Protein AF-A0A9P7RTA2-F1 (afdb_monomer)

pLDDT: mean 73.32, std 10.68, range [45.31, 89.19]

Structure (mmCIF, N/CA/C/O backbone):
data_AF-A0A9P7RTA2-F1
#
_entry.id   AF-A0A9P7RTA2-F1
#
loop_
_atom_site.group_PDB
_atom_site.id
_atom_site.type_symbol
_atom_site.label_atom_id
_atom_site.label_alt_id
_atom_site.label_comp_id
_atom_site.label_asym_id
_atom_site.label_entity_id
_atom_site.label_seq_id
_atom_site.pdbx_PDB_ins_code
_atom_site.Cartn_x
_atom_site.Cartn_y
_atom_site.Cartn_z
_atom_site.occupancy
_atom_site.B_iso_or_equiv
_atom_site.auth_seq_id
_atom_site.auth_comp_id
_atom_site.auth_asym_id
_atom_site.auth_atom_id
_atom_site.pdbx_PDB_model_num
ATOM 1 N N . MET A 1 1 ? 26.914 -45.063 5.274 1.00 45.31 1 MET A N 1
ATOM 2 C CA . MET A 1 1 ? 27.212 -43.638 5.012 1.00 45.31 1 MET A CA 1
ATOM 3 C C . MET A 1 1 ? 26.101 -43.089 4.123 1.00 45.31 1 MET A C 1
ATOM 5 O O . MET A 1 1 ? 26.252 -43.059 2.912 1.00 45.31 1 MET A O 1
ATOM 9 N N . LEU A 1 2 ? 24.942 -42.769 4.710 1.00 50.19 2 LEU A N 1
ATOM 10 C CA . LEU A 1 2 ? 23.859 -42.078 4.002 1.00 50.19 2 LEU A CA 1
ATOM 11 C C . LEU A 1 2 ? 24.144 -40.579 4.122 1.00 50.19 2 LEU A C 1
ATOM 13 O O . LEU A 1 2 ? 24.037 -40.019 5.211 1.00 50.19 2 LEU A O 1
ATOM 17 N N . LEU A 1 3 ? 24.589 -39.958 3.034 1.00 55.69 3 LEU A N 1
ATOM 18 C CA . LEU A 1 3 ? 24.769 -38.511 2.965 1.00 55.69 3 LEU A CA 1
ATOM 19 C C . LEU A 1 3 ? 23.388 -37.847 3.069 1.00 55.69 3 LEU A C 1
ATOM 21 O O . LEU A 1 3 ? 22.473 -38.167 2.314 1.00 55.69 3 LEU A O 1
ATOM 25 N N . SER A 1 4 ? 23.245 -36.980 4.070 1.00 57.03 4 SER A N 1
ATOM 26 C CA . SER A 1 4 ? 22.007 -36.294 4.440 1.00 57.03 4 SER A CA 1
ATOM 27 C C . SER A 1 4 ? 21.444 -35.458 3.277 1.00 57.03 4 SER A C 1
ATOM 29 O O . SER A 1 4 ? 22.183 -34.648 2.712 1.00 57.03 4 SER A O 1
ATOM 31 N N . PRO A 1 5 ? 20.142 -35.575 2.944 1.00 56.44 5 PRO A N 1
ATOM 32 C CA . PRO A 1 5 ? 19.514 -34.818 1.855 1.00 56.44 5 PRO A CA 1
ATOM 33 C C . PRO A 1 5 ? 19.398 -33.310 2.141 1.00 56.44 5 PRO A C 1
ATOM 35 O O . PRO A 1 5 ? 19.062 -32.541 1.247 1.00 56.44 5 PRO A O 1
ATOM 38 N N . ILE A 1 6 ? 19.716 -32.871 3.364 1.00 58.53 6 ILE A N 1
ATOM 39 C CA . ILE A 1 6 ? 19.610 -31.472 3.810 1.00 58.53 6 ILE A CA 1
ATOM 40 C C . ILE A 1 6 ? 20.607 -30.557 3.070 1.00 58.53 6 ILE A C 1
ATOM 42 O O . ILE A 1 6 ? 20.360 -29.362 2.921 1.00 58.53 6 ILE A O 1
ATOM 46 N N . TYR A 1 7 ? 21.710 -31.104 2.548 1.00 55.56 7 TYR A N 1
ATOM 47 C CA . TYR A 1 7 ? 22.728 -30.308 1.852 1.00 55.56 7 TYR A CA 1
ATOM 48 C C . TYR A 1 7 ? 22.372 -29.939 0.403 1.00 55.56 7 TYR A C 1
ATOM 50 O O . TYR A 1 7 ? 22.961 -29.001 -0.130 1.00 55.56 7 TYR A O 1
ATOM 58 N N . LEU A 1 8 ? 21.417 -30.621 -0.244 1.00 55.97 8 LEU A N 1
ATOM 59 C CA . LEU A 1 8 ? 21.119 -30.376 -1.664 1.00 55.97 8 LEU A CA 1
ATOM 60 C C . LEU A 1 8 ? 20.141 -29.213 -1.906 1.00 55.97 8 LEU A C 1
ATOM 62 O O . LEU A 1 8 ? 20.015 -28.741 -3.031 1.00 55.97 8 LEU A O 1
ATOM 66 N N . SER A 1 9 ? 19.466 -28.725 -0.865 1.00 57.12 9 SER A N 1
ATOM 67 C CA . SER A 1 9 ? 18.426 -27.690 -0.963 1.00 57.12 9 SER A CA 1
ATOM 68 C C . SER A 1 9 ? 18.933 -26.240 -0.899 1.00 57.12 9 SER A C 1
ATOM 70 O O . SER A 1 9 ? 18.133 -25.321 -1.043 1.00 57.12 9 SER A O 1
ATOM 72 N N . LEU A 1 10 ? 20.239 -25.999 -0.715 1.00 57.97 10 LEU A N 1
ATOM 73 C CA . LEU A 1 10 ? 20.799 -24.636 -0.662 1.00 57.97 10 LEU A CA 1
ATOM 74 C C . LEU A 1 10 ? 21.165 -24.035 -2.038 1.00 57.97 10 LEU A C 1
ATOM 76 O O . LEU A 1 10 ? 21.581 -22.881 -2.093 1.00 57.97 10 LEU A O 1
ATOM 80 N N . LEU A 1 11 ? 21.011 -24.767 -3.149 1.00 58.19 11 LEU A N 1
ATOM 81 C CA . LEU A 1 11 ? 21.522 -24.349 -4.469 1.00 58.19 11 LEU A CA 1
ATOM 82 C C . LEU A 1 11 ? 20.463 -23.784 -5.433 1.00 58.19 11 LEU A C 1
ATOM 84 O O . LEU A 1 11 ? 20.636 -23.822 -6.648 1.00 58.19 11 LEU A O 1
ATOM 88 N N . SER A 1 12 ? 19.355 -23.254 -4.925 1.00 60.66 12 SER A N 1
ATOM 89 C CA . SER A 1 12 ? 18.299 -22.695 -5.781 1.00 60.66 12 SER A CA 1
ATOM 90 C C . SER A 1 12 ? 17.714 -21.412 -5.204 1.00 60.66 12 SER A C 1
ATOM 92 O O . SER A 1 12 ? 16.511 -21.306 -4.987 1.00 60.66 12 SER A O 1
ATOM 94 N N . ILE A 1 13 ? 18.578 -20.423 -4.964 1.00 68.50 13 ILE A N 1
ATOM 95 C CA . ILE A 1 13 ? 18.144 -19.028 -4.847 1.00 68.50 13 ILE A CA 1
ATOM 96 C C . ILE A 1 13 ? 18.115 -18.461 -6.275 1.00 68.50 13 ILE A C 1
ATOM 98 O O . ILE A 1 13 ? 19.184 -18.296 -6.868 1.00 68.50 13 ILE A O 1
ATOM 102 N N . PRO A 1 14 ? 16.941 -18.184 -6.872 1.00 59.72 14 PRO A N 1
ATOM 103 C CA . PRO A 1 14 ? 16.891 -17.474 -8.140 1.00 59.72 14 PRO A CA 1
ATOM 104 C C . PRO A 1 14 ? 17.409 -16.047 -7.923 1.00 59.72 14 PRO A C 1
ATOM 106 O O . PRO A 1 14 ? 16.776 -15.226 -7.262 1.00 59.72 14 PRO A O 1
ATOM 109 N N . LEU A 1 15 ? 18.587 -15.754 -8.477 1.00 59.22 15 LEU A N 1
ATOM 110 C CA . LEU A 1 15 ? 19.150 -14.410 -8.544 1.00 59.22 15 LEU A CA 1
ATOM 111 C C . LEU A 1 15 ? 18.379 -13.624 -9.612 1.00 59.22 15 LEU A C 1
ATOM 113 O O . LEU A 1 15 ? 18.782 -13.533 -10.767 1.00 59.22 15 LEU A O 1
ATOM 117 N N . SER A 1 16 ? 17.198 -13.128 -9.267 1.00 56.28 16 SER A N 1
ATOM 118 C CA . SER A 1 16 ? 16.389 -12.303 -10.167 1.00 56.28 16 SER A CA 1
ATOM 119 C C . SER A 1 16 ? 15.826 -11.119 -9.404 1.00 56.28 16 SER A C 1
ATOM 121 O O . SER A 1 16 ? 14.633 -11.029 -9.147 1.00 56.28 16 SER A O 1
ATOM 123 N N . ALA A 1 17 ? 16.718 -10.207 -9.030 1.00 58.50 17 ALA A N 1
ATOM 124 C CA . ALA A 1 17 ? 16.347 -8.867 -8.608 1.00 58.50 17 ALA A CA 1
ATOM 125 C C . ALA A 1 17 ? 17.457 -7.893 -9.011 1.00 58.50 17 ALA A C 1
ATOM 127 O O . ALA A 1 17 ? 18.397 -7.651 -8.259 1.00 58.50 17 ALA A O 1
ATOM 128 N N . VAL A 1 18 ? 17.345 -7.332 -10.214 1.00 58.38 18 VAL A N 1
ATOM 129 C CA . VAL A 1 18 ? 17.965 -6.041 -10.522 1.00 58.38 18 VAL A CA 1
ATOM 130 C C . VAL A 1 18 ? 16.832 -5.112 -10.933 1.00 58.38 18 VAL A C 1
ATOM 132 O O . VAL A 1 18 ? 16.467 -5.034 -12.101 1.00 58.38 18 VAL A O 1
ATOM 135 N N . GLY A 1 19 ? 16.228 -4.451 -9.947 1.00 56.50 19 GLY A N 1
ATOM 136 C CA . GLY A 1 19 ? 15.412 -3.270 -10.202 1.00 56.50 19 GLY A CA 1
ATOM 137 C C . GLY A 1 19 ? 16.354 -2.122 -10.549 1.00 56.50 19 GLY A C 1
ATOM 138 O O . GLY A 1 19 ? 17.099 -1.651 -9.693 1.00 56.50 19 GLY A O 1
ATOM 139 N N . GLN A 1 20 ? 16.386 -1.700 -11.810 1.00 62.22 20 GLN A N 1
ATOM 140 C CA . GLN A 1 20 ? 17.094 -0.486 -12.225 1.00 62.22 20 GLN A CA 1
ATOM 141 C C . GLN A 1 20 ? 16.181 0.721 -11.952 1.00 62.22 20 GLN A C 1
ATOM 143 O O . GLN A 1 20 ? 15.680 1.347 -12.878 1.00 62.22 20 GLN A O 1
ATOM 148 N N . GLU A 1 21 ? 15.912 1.023 -10.679 1.00 64.88 21 GLU A N 1
ATOM 149 C CA . GLU A 1 21 ? 15.116 2.210 -10.307 1.00 64.88 21 GLU A CA 1
ATOM 150 C C . GLU A 1 21 ? 15.922 3.514 -10.417 1.00 64.88 21 GLU A C 1
ATOM 152 O O . GLU A 1 21 ? 15.354 4.605 -10.432 1.00 64.88 21 GLU A O 1
ATOM 157 N N . PHE A 1 22 ? 17.248 3.417 -10.553 1.00 67.44 22 PHE A N 1
ATOM 158 C CA . PHE A 1 22 ? 18.125 4.567 -10.734 1.00 67.44 22 PHE A CA 1
ATOM 159 C C . PHE A 1 22 ? 18.617 4.677 -12.176 1.00 67.44 22 PHE A C 1
ATOM 161 O O . PHE A 1 22 ? 19.171 3.727 -12.731 1.00 67.44 22 PHE A O 1
ATOM 168 N N . LEU A 1 23 ? 18.465 5.869 -12.757 1.00 69.25 23 LEU A N 1
ATOM 169 C CA . LEU A 1 23 ? 18.958 6.173 -14.095 1.00 69.25 23 LEU A CA 1
ATOM 170 C C . LEU A 1 23 ? 20.489 6.180 -14.102 1.00 69.25 23 LEU A C 1
ATOM 172 O O . LEU A 1 23 ? 21.102 6.950 -13.367 1.00 69.25 23 LEU A O 1
ATOM 176 N N . VAL A 1 24 ? 21.107 5.353 -14.940 1.00 76.06 24 VAL A N 1
ATOM 177 C CA . VAL A 1 24 ? 22.561 5.338 -15.127 1.00 76.06 24 VAL A CA 1
ATOM 178 C C . VAL A 1 24 ? 22.891 6.020 -16.450 1.00 76.06 24 VAL A C 1
ATOM 180 O O . VAL A 1 24 ? 22.537 5.518 -17.512 1.00 76.06 24 VAL A O 1
ATOM 183 N N . VAL A 1 25 ? 23.580 7.157 -16.389 1.00 77.56 25 VAL A N 1
ATOM 184 C CA . VAL A 1 25 ? 24.056 7.898 -17.567 1.00 77.56 25 VAL A CA 1
ATOM 185 C C . VAL A 1 25 ? 25.578 7.832 -17.581 1.00 77.56 25 VAL A C 1
ATOM 187 O O . VAL A 1 25 ? 26.210 8.171 -16.585 1.00 77.56 25 VAL A O 1
ATOM 190 N N . ASP A 1 26 ? 26.176 7.358 -18.676 1.00 77.06 26 ASP A N 1
ATOM 191 C CA . ASP A 1 26 ? 27.631 7.148 -18.803 1.00 77.06 26 ASP A CA 1
ATOM 192 C C . ASP A 1 26 ? 28.254 6.310 -17.660 1.00 77.06 26 ASP A C 1
ATOM 194 O O . ASP A 1 26 ? 29.394 6.534 -17.256 1.00 77.06 26 ASP A O 1
ATOM 198 N N . GLY A 1 27 ? 27.503 5.360 -17.088 1.00 77.94 27 GLY A N 1
ATOM 199 C CA . GLY A 1 27 ? 27.956 4.556 -15.942 1.00 77.94 27 GLY A CA 1
ATOM 200 C C . GLY A 1 27 ? 27.824 5.245 -14.576 1.00 77.94 27 GLY A C 1
ATOM 201 O O . GLY A 1 27 ? 28.184 4.650 -13.562 1.00 77.94 27 GLY A O 1
ATOM 202 N N . ILE A 1 28 ? 27.278 6.465 -14.525 1.00 81.19 28 ILE A N 1
ATOM 203 C CA . ILE A 1 28 ? 27.020 7.217 -13.293 1.00 81.19 28 ILE A CA 1
ATOM 204 C C . ILE A 1 28 ? 25.542 7.118 -12.914 1.00 81.19 28 ILE A C 1
ATOM 206 O O . ILE A 1 28 ? 24.659 7.550 -13.660 1.00 81.19 28 ILE A O 1
ATOM 210 N N . ILE A 1 29 ? 25.278 6.580 -11.724 1.00 80.56 29 ILE A N 1
ATOM 211 C CA . ILE A 1 29 ? 23.948 6.561 -11.104 1.00 80.56 29 ILE A CA 1
ATOM 212 C C . ILE A 1 29 ? 23.506 8.012 -10.849 1.00 80.56 29 ILE A C 1
ATOM 214 O O . ILE A 1 29 ? 24.200 8.760 -10.167 1.00 80.56 29 ILE A O 1
ATOM 218 N N . GLY A 1 30 ? 22.362 8.412 -11.407 1.00 77.00 30 GLY A N 1
ATOM 219 C CA . GLY A 1 30 ? 21.832 9.77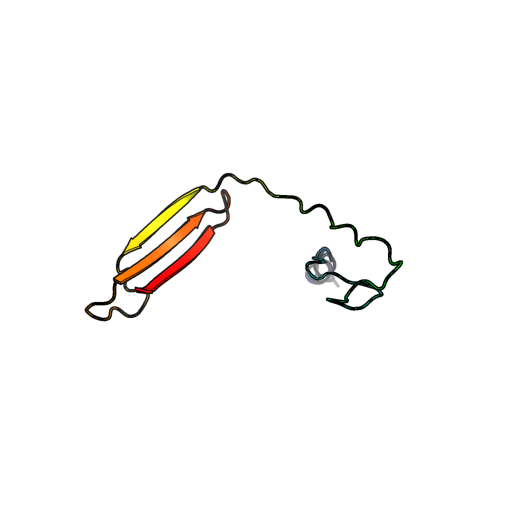7 -11.337 1.00 77.00 30 GLY A CA 1
ATOM 220 C C . GLY A 1 30 ? 22.566 10.794 -12.220 1.00 77.00 30 GLY A C 1
ATOM 221 O O . GLY A 1 30 ? 22.446 11.995 -11.988 1.00 77.00 30 GLY A O 1
ATOM 222 N N . GLY A 1 31 ? 23.354 10.339 -13.199 1.00 79.81 31 GLY A N 1
ATOM 223 C CA . GLY A 1 31 ? 24.113 11.218 -14.087 1.00 79.81 31 GLY A CA 1
ATOM 224 C C . GLY A 1 31 ? 23.228 12.115 -14.964 1.00 79.81 31 GLY A C 1
ATOM 225 O O . GLY A 1 31 ? 22.089 11.783 -15.288 1.00 79.81 31 GLY A O 1
ATOM 226 N N . VAL A 1 32 ? 23.776 13.259 -15.379 1.00 82.75 32 VAL A N 1
ATOM 227 C CA . VAL A 1 32 ? 23.116 14.196 -16.304 1.00 82.75 32 VAL A CA 1
ATOM 228 C C . VAL A 1 32 ? 23.626 13.940 -17.729 1.00 82.75 32 VAL A C 1
ATOM 230 O O . VAL A 1 32 ? 24.845 13.909 -17.922 1.00 82.75 32 VAL A O 1
ATOM 233 N N . PRO A 1 33 ? 22.747 13.776 -18.739 1.00 80.00 33 PRO A N 1
ATOM 234 C CA . PRO A 1 33 ? 23.164 13.581 -20.127 1.00 80.00 33 PRO A CA 1
ATOM 235 C C . PRO A 1 33 ? 24.010 14.742 -20.653 1.00 80.00 33 PRO A C 1
ATOM 237 O O . PRO A 1 33 ? 23.653 15.911 -20.504 1.00 80.00 33 PRO A O 1
ATOM 240 N N . ARG A 1 34 ? 25.125 14.422 -21.316 1.00 84.00 34 ARG A N 1
ATOM 241 C CA . ARG A 1 34 ? 25.953 15.417 -22.013 1.00 84.00 34 ARG A CA 1
ATOM 242 C C . ARG A 1 34 ? 25.360 15.709 -23.387 1.00 84.00 34 ARG A C 1
ATOM 244 O O . ARG A 1 34 ? 24.761 14.827 -24.004 1.00 84.00 34 ARG A O 1
ATOM 251 N N . THR A 1 35 ? 25.563 16.918 -23.904 1.00 81.31 35 THR A N 1
ATOM 252 C CA . THR A 1 35 ? 25.172 17.292 -25.273 1.00 81.31 35 THR A CA 1
ATOM 253 C C . THR A 1 35 ? 25.722 16.293 -26.293 1.00 81.31 35 THR A C 1
ATOM 255 O O . THR A 1 35 ? 26.935 16.128 -26.395 1.00 81.31 35 THR A O 1
ATOM 258 N N . GLY A 1 36 ? 24.824 15.634 -27.031 1.00 75.31 36 GLY A N 1
ATOM 259 C CA . GLY A 1 36 ? 25.153 14.587 -28.008 1.00 75.31 36 GLY A CA 1
ATOM 260 C C . GLY A 1 36 ? 24.963 13.146 -27.515 1.00 75.31 36 GLY A C 1
ATOM 261 O O . GLY A 1 36 ? 25.141 12.222 -28.303 1.00 75.31 36 GLY A O 1
ATOM 262 N N . SER A 1 37 ? 24.578 12.938 -26.252 1.00 71.69 37 SER A N 1
ATOM 263 C CA . SER A 1 37 ? 24.249 11.601 -25.737 1.00 71.69 37 SER A CA 1
ATOM 264 C C . SER A 1 37 ? 22.895 11.129 -26.283 1.00 71.69 37 SER A C 1
ATOM 266 O O . SER A 1 37 ? 21.968 11.945 -26.363 1.00 71.69 37 SER A O 1
ATOM 268 N N . PRO A 1 38 ? 22.741 9.838 -26.640 1.00 72.12 38 PRO A N 1
ATOM 269 C CA . PRO A 1 38 ? 21.434 9.295 -26.981 1.00 72.12 38 PRO A CA 1
ATOM 270 C C . PRO A 1 38 ? 20.488 9.427 -25.774 1.00 72.12 38 PRO A C 1
ATOM 272 O O . PRO A 1 38 ? 20.940 9.290 -24.632 1.00 72.12 38 PRO A O 1
ATOM 275 N N . PRO A 1 39 ? 19.190 9.707 -25.992 1.0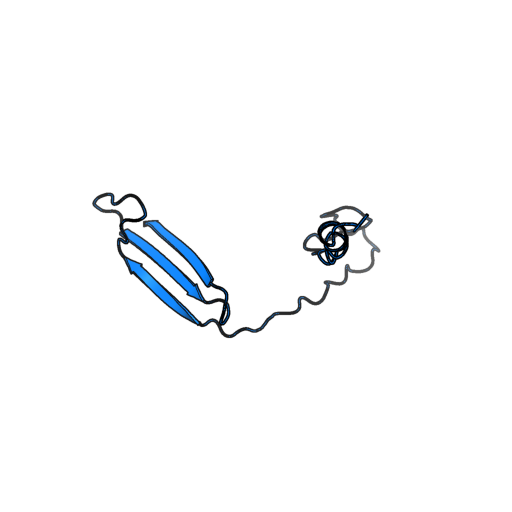0 69.81 39 PRO A N 1
ATOM 276 C CA . PRO A 1 39 ? 18.212 9.730 -24.913 1.00 69.81 39 PRO A CA 1
ATOM 277 C C . PRO A 1 39 ? 18.242 8.400 -24.161 1.00 69.81 39 PRO A C 1
ATOM 279 O O . PRO A 1 39 ? 18.196 7.339 -24.783 1.00 69.81 39 PRO A O 1
ATOM 282 N N . ALA A 1 40 ? 18.329 8.454 -22.832 1.00 69.56 40 ALA A N 1
ATOM 283 C CA . ALA A 1 40 ? 18.207 7.253 -22.024 1.00 69.56 40 ALA A CA 1
ATOM 284 C C . ALA A 1 40 ? 16.794 6.687 -22.210 1.00 69.56 40 ALA A C 1
ATOM 286 O O . ALA A 1 40 ? 15.809 7.380 -21.947 1.00 69.56 40 ALA A O 1
ATOM 287 N N . GLU A 1 41 ? 16.700 5.458 -22.711 1.00 70.62 41 GLU A N 1
ATOM 288 C CA . GLU A 1 41 ? 15.422 4.797 -22.945 1.00 70.62 41 GLU A CA 1
ATOM 289 C C . GLU A 1 41 ? 14.857 4.323 -21.597 1.00 70.62 41 GLU A C 1
ATOM 291 O O . GLU A 1 41 ? 15.497 3.511 -20.918 1.00 70.62 41 GLU A O 1
ATOM 296 N N . PRO A 1 42 ? 13.693 4.834 -21.157 1.00 66.56 42 PRO A N 1
ATOM 297 C CA . PRO A 1 42 ? 13.053 4.335 -19.953 1.00 66.56 42 PRO A CA 1
ATOM 298 C C . PRO A 1 42 ? 12.704 2.867 -20.169 1.00 66.56 42 PRO A C 1
ATOM 300 O O . PRO A 1 42 ? 12.048 2.522 -21.153 1.00 66.56 42 PRO A O 1
ATOM 303 N N . GLN A 1 43 ? 13.103 1.996 -19.243 1.00 72.44 43 GLN A N 1
ATOM 304 C CA . GLN A 1 43 ? 12.592 0.631 -19.274 1.00 72.44 43 GLN A CA 1
ATOM 305 C C . GLN A 1 43 ? 11.067 0.681 -19.110 1.00 72.44 43 GLN A C 1
ATOM 307 O O . GLN A 1 43 ? 10.574 1.393 -18.227 1.00 72.44 43 GLN A O 1
ATOM 312 N N . PRO A 1 44 ? 10.300 -0.046 -19.941 1.00 70.12 44 PRO A N 1
ATOM 313 C CA . PRO A 1 44 ? 8.856 -0.083 -19.806 1.00 70.12 44 PRO A CA 1
ATOM 314 C C . PRO A 1 44 ? 8.507 -0.708 -18.455 1.00 70.12 44 PRO A C 1
ATOM 316 O O . PRO A 1 44 ? 8.662 -1.913 -18.245 1.00 70.12 44 PRO A O 1
ATOM 319 N N . LEU A 1 45 ? 8.035 0.124 -17.524 1.00 69.94 45 LEU A N 1
ATOM 320 C CA . LEU A 1 45 ? 7.494 -0.343 -16.258 1.00 69.94 45 LEU A CA 1
ATOM 321 C C . LEU A 1 45 ? 6.260 -1.184 -16.568 1.00 69.94 45 LEU A C 1
ATOM 323 O O . LEU A 1 45 ? 5.257 -0.692 -17.092 1.00 69.94 45 LEU A O 1
ATOM 327 N N . LYS A 1 46 ? 6.329 -2.474 -16.244 1.00 74.12 46 LYS A N 1
ATOM 328 C CA . LYS A 1 46 ? 5.159 -3.339 -16.304 1.00 74.12 46 LYS A CA 1
ATOM 329 C C . LYS A 1 46 ? 4.243 -2.954 -15.147 1.00 74.12 46 LYS A C 1
ATOM 331 O O . LYS A 1 46 ? 4.423 -3.421 -14.027 1.00 74.12 46 LYS A O 1
ATOM 336 N N . VAL A 1 47 ? 3.260 -2.102 -15.426 1.00 68.94 47 VAL A N 1
ATOM 337 C CA . VAL A 1 47 ? 2.194 -1.798 -14.471 1.00 68.94 47 VAL A CA 1
ATOM 338 C C . VAL A 1 47 ? 1.413 -3.087 -14.236 1.00 68.94 47 VAL A C 1
ATOM 340 O O . VAL A 1 47 ? 0.699 -3.570 -15.117 1.00 68.94 47 VAL A O 1
ATOM 343 N N . ALA A 1 48 ? 1.570 -3.676 -13.052 1.00 68.25 48 ALA A N 1
ATOM 344 C CA . ALA A 1 48 ? 0.661 -4.704 -12.580 1.00 68.25 48 ALA A CA 1
ATOM 345 C C . ALA A 1 48 ? -0.666 -4.004 -12.265 1.00 68.25 48 ALA A C 1
ATOM 347 O O . ALA A 1 48 ? -0.853 -3.465 -11.181 1.00 68.25 48 ALA A O 1
ATOM 348 N N . ALA A 1 49 ? -1.557 -3.923 -13.254 1.00 62.91 49 ALA A N 1
ATOM 349 C CA . ALA A 1 49 ? -2.894 -3.371 -13.077 1.00 62.91 49 ALA A CA 1
ATOM 350 C C . ALA A 1 49 ? -3.745 -4.363 -12.269 1.00 62.91 49 ALA A C 1
ATOM 352 O O . ALA A 1 49 ? -4.575 -5.086 -12.816 1.00 62.91 49 ALA A O 1
ATOM 353 N N . THR A 1 50 ? -3.499 -4.447 -10.967 1.00 74.44 50 THR A N 1
ATOM 354 C CA . THR A 1 50 ? -4.403 -5.099 -10.026 1.00 74.44 50 THR A CA 1
ATOM 355 C C . THR A 1 50 ? -5.453 -4.081 -9.614 1.00 74.44 50 THR A C 1
ATOM 357 O O . THR A 1 50 ? -5.128 -2.946 -9.277 1.00 74.44 50 THR A O 1
ATOM 360 N N . THR A 1 51 ? -6.732 -4.449 -9.690 1.00 75.56 51 THR A N 1
ATOM 361 C CA . THR A 1 51 ? -7.801 -3.611 -9.139 1.00 75.56 51 THR A CA 1
ATOM 362 C C . THR A 1 51 ? -7.632 -3.590 -7.619 1.00 75.56 51 THR A C 1
ATOM 364 O O . T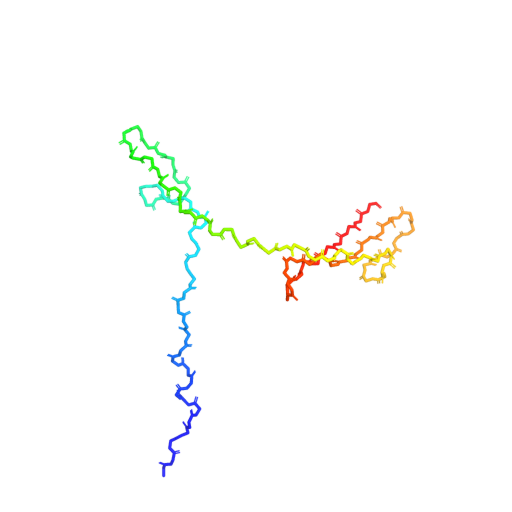HR A 1 51 ? -7.715 -4.664 -7.015 1.00 75.56 51 THR A O 1
ATOM 367 N N . PRO A 1 52 ? -7.373 -2.423 -6.998 1.00 76.56 52 PRO A N 1
ATOM 368 C CA . PRO A 1 52 ? -7.277 -2.331 -5.548 1.00 76.56 52 PRO A CA 1
ATOM 369 C C . PRO A 1 52 ? -8.578 -2.809 -4.901 1.00 76.56 52 PRO A C 1
ATOM 371 O O . PRO A 1 52 ? -9.666 -2.600 -5.445 1.00 76.56 52 PRO A O 1
ATOM 374 N N . GLY A 1 53 ? -8.453 -3.482 -3.761 1.00 82.81 53 GLY A N 1
ATOM 375 C CA . GLY A 1 53 ? -9.589 -4.008 -3.009 1.00 82.81 53 GLY A CA 1
ATOM 376 C C . GLY A 1 53 ? -10.215 -2.955 -2.090 1.00 82.81 53 GLY A C 1
ATOM 377 O O . GLY A 1 53 ? -10.301 -1.773 -2.422 1.00 82.81 53 GLY A O 1
ATOM 378 N N . ALA A 1 54 ? -10.679 -3.384 -0.917 1.00 85.75 54 ALA A N 1
ATOM 379 C CA . ALA A 1 5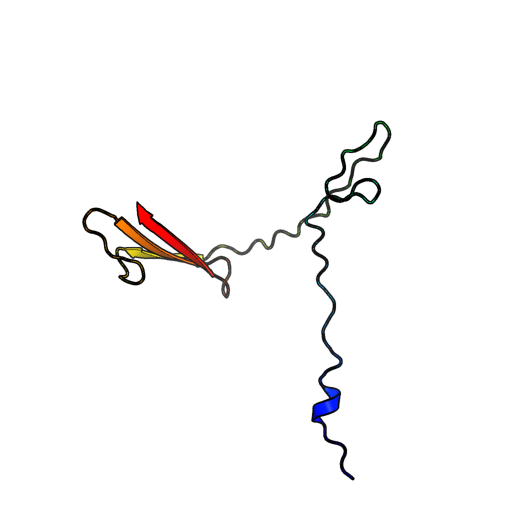4 ? -11.357 -2.500 0.024 1.00 85.75 54 ALA A CA 1
ATOM 380 C C . ALA A 1 54 ? -10.363 -1.706 0.888 1.00 85.75 54 ALA A C 1
ATOM 382 O O . ALA A 1 54 ? -9.270 -2.171 1.217 1.00 85.75 54 ALA A O 1
ATOM 383 N N . LEU A 1 55 ? -10.790 -0.519 1.330 1.00 85.50 55 LEU A N 1
ATOM 384 C CA . LEU A 1 55 ? -10.135 0.197 2.422 1.00 85.50 55 LEU A CA 1
ATOM 385 C C . LEU A 1 55 ? -10.797 -0.197 3.747 1.00 85.50 55 LEU A C 1
ATOM 387 O O . LEU A 1 55 ? -11.999 -0.012 3.934 1.00 85.50 55 LEU A O 1
ATOM 391 N N . ARG A 1 56 ? -10.007 -0.742 4.671 1.00 86.75 56 ARG A N 1
ATOM 392 C CA . ARG A 1 56 ? -10.464 -1.271 5.962 1.00 86.75 56 ARG A CA 1
ATOM 393 C C . ARG A 1 56 ? -9.878 -0.411 7.075 1.00 86.75 56 ARG A C 1
ATOM 395 O O . ARG A 1 56 ? -8.705 -0.568 7.398 1.00 86.75 56 ARG A O 1
ATOM 402 N N . VAL A 1 57 ? -10.664 0.512 7.629 1.00 87.50 57 VAL A N 1
ATOM 403 C CA . VAL A 1 57 ? -10.194 1.534 8.585 1.00 87.50 57 VAL A CA 1
ATOM 404 C C . VAL A 1 57 ? -10.912 1.452 9.926 1.00 87.50 57 VAL A C 1
ATOM 406 O O . VAL A 1 57 ? -12.112 1.200 9.991 1.00 87.50 57 VAL A O 1
ATOM 409 N N . VAL A 1 58 ? -10.155 1.710 10.989 1.00 85.88 58 VAL A N 1
ATOM 410 C CA . VAL A 1 58 ? -10.606 1.796 12.378 1.00 85.88 58 VAL A CA 1
ATOM 411 C C . VAL A 1 58 ? -10.122 3.120 12.958 1.00 85.88 58 VAL A C 1
ATOM 413 O O . VAL A 1 58 ? -8.934 3.446 12.883 1.00 85.88 58 VAL A O 1
ATOM 416 N N . GLN A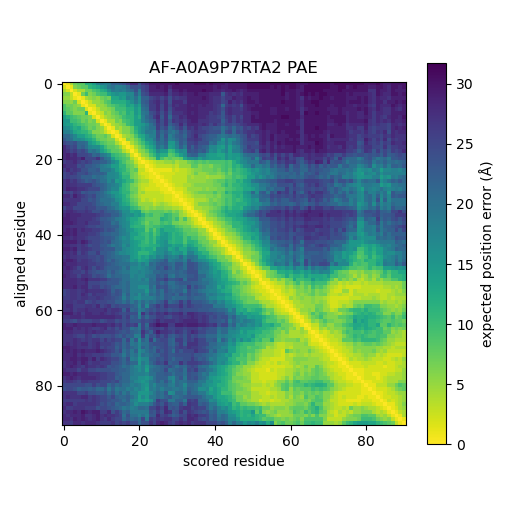 1 59 ? -11.044 3.881 13.540 1.00 84.12 59 GLN A N 1
ATOM 417 C CA . GLN A 1 59 ? -10.711 5.077 14.309 1.00 84.12 59 GLN A CA 1
ATOM 418 C C . GLN A 1 59 ? -10.344 4.690 15.738 1.00 84.12 59 GLN A C 1
ATOM 420 O O . GLN A 1 59 ? -10.999 3.828 16.321 1.00 84.12 59 GLN A O 1
ATOM 425 N N . ASN A 1 60 ? -9.326 5.347 16.295 1.00 76.12 60 ASN A N 1
ATOM 426 C CA . ASN A 1 60 ? -8.849 5.154 17.663 1.00 76.12 60 ASN A CA 1
ATOM 427 C C . ASN A 1 60 ? -8.660 3.668 17.997 1.00 76.12 60 ASN A C 1
ATOM 429 O O . ASN A 1 60 ? -9.235 3.155 18.955 1.00 76.12 60 ASN A O 1
ATOM 433 N N . SER A 1 61 ? -7.874 2.961 17.177 1.00 73.19 61 SER A N 1
ATOM 434 C CA . SER A 1 61 ? -7.641 1.524 17.350 1.00 73.19 61 SER A CA 1
ATOM 435 C C . SER A 1 61 ? -6.901 1.179 18.643 1.00 73.19 61 SER A C 1
ATOM 437 O O . SER A 1 61 ? -6.831 0.005 18.996 1.00 73.19 61 SER A O 1
ATOM 439 N N . GLY A 1 62 ? -6.332 2.175 19.336 1.00 70.25 62 GLY A N 1
ATOM 440 C CA . GLY A 1 62 ? -5.609 1.989 20.597 1.00 70.25 62 GLY A CA 1
ATOM 441 C 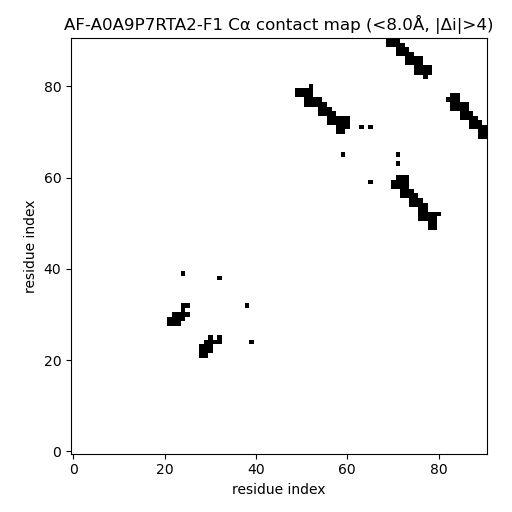C . GLY A 1 62 ? -4.254 1.299 20.431 1.00 70.25 62 GLY A C 1
ATOM 442 O O . GLY A 1 62 ? -3.597 0.985 21.418 1.00 70.25 62 GLY A O 1
ATOM 443 N N . VAL A 1 63 ? -3.835 1.055 19.185 1.00 69.88 63 VAL A N 1
ATOM 444 C CA . VAL A 1 63 ? -2.521 0.494 18.837 1.00 69.88 63 VAL A CA 1
ATOM 445 C C . VAL A 1 63 ? -1.431 1.569 18.913 1.00 69.88 63 VAL A C 1
ATOM 447 O O . VAL A 1 63 ? -0.291 1.274 19.262 1.00 69.88 63 VAL A O 1
ATOM 450 N N . CYS A 1 64 ? -1.785 2.819 18.612 1.00 65.69 64 CYS A N 1
ATOM 451 C CA . CYS A 1 64 ? -0.947 3.994 18.841 1.00 65.69 64 CYS A CA 1
ATOM 452 C C . CYS A 1 64 ? -1.468 4.769 20.061 1.00 65.69 64 CYS A C 1
ATOM 454 O O . CYS A 1 64 ? -2.614 4.583 20.469 1.00 65.69 64 CYS A O 1
ATOM 456 N N . GLU A 1 65 ? -0.628 5.630 20.638 1.00 67.25 65 GLU A N 1
ATOM 457 C CA . GLU A 1 65 ? -0.961 6.437 21.818 1.00 67.25 65 GLU A CA 1
ATOM 458 C C . GLU A 1 65 ? -2.275 7.222 21.631 1.00 67.25 65 GLU A C 1
ATOM 460 O O . GLU A 1 65 ? -2.454 7.936 20.645 1.00 67.25 65 GLU A O 1
ATOM 465 N N . THR A 1 66 ? -3.207 7.086 22.581 1.00 75.19 66 THR A N 1
ATOM 466 C CA . THR A 1 66 ? -4.509 7.768 22.559 1.00 75.19 66 THR A CA 1
ATOM 467 C C . THR A 1 66 ? -4.444 9.062 23.367 1.00 75.19 66 THR A C 1
ATOM 469 O O . THR A 1 66 ? -4.811 9.093 24.544 1.00 75.19 66 THR A O 1
ATOM 472 N N . THR A 1 67 ? -3.958 10.135 22.746 1.00 80.56 67 THR A N 1
ATOM 473 C CA . THR A 1 67 ? -3.914 11.466 23.364 1.00 80.56 67 THR A CA 1
ATOM 474 C C . THR A 1 67 ? -5.275 12.166 23.224 1.00 80.56 67 THR A C 1
ATOM 476 O O . THR A 1 67 ? -5.799 12.261 22.111 1.00 80.56 67 THR A O 1
ATOM 479 N N . PRO A 1 68 ? -5.877 12.691 24.312 1.00 82.44 68 PRO A N 1
ATOM 480 C CA . PRO A 1 68 ? -7.114 13.463 24.220 1.00 82.44 68 PRO A CA 1
ATOM 481 C C . PRO A 1 68 ? -6.975 14.642 23.250 1.00 82.44 68 PRO A C 1
ATOM 483 O O . PRO A 1 68 ? -6.049 15.440 23.367 1.00 82.44 68 PRO A O 1
ATOM 486 N N . GLY A 1 69 ? -7.913 14.759 22.309 1.00 80.06 69 GLY A N 1
ATOM 487 C CA . GLY A 1 69 ? -7.910 15.816 21.294 1.00 80.06 69 GLY A CA 1
ATOM 488 C C . GLY A 1 69 ? -7.152 15.486 20.005 1.00 80.06 69 GLY A C 1
ATOM 489 O O . GLY A 1 69 ? -7.222 16.286 19.080 1.00 80.06 69 GLY A O 1
ATOM 490 N N . VAL A 1 70 ? -6.497 14.324 19.913 1.00 78.12 70 VAL A N 1
ATOM 491 C CA . VAL A 1 70 ? -5.855 13.832 18.683 1.00 78.12 70 VAL A CA 1
ATOM 492 C C . VAL A 1 70 ? -6.716 12.726 18.081 1.00 78.12 70 VAL A C 1
ATOM 494 O O . VAL A 1 70 ? -7.100 11.785 18.781 1.00 78.12 70 VAL A O 1
ATOM 497 N N . GLN A 1 71 ? -7.042 12.826 16.790 1.00 79.44 71 GLN A N 1
ATOM 498 C CA . GLN A 1 71 ? -7.743 11.753 16.088 1.00 79.44 71 GLN A CA 1
ATOM 499 C C . GLN A 1 71 ? -6.745 10.761 15.508 1.00 79.44 71 GLN A C 1
ATOM 501 O O . GLN A 1 71 ? -5.854 11.114 14.738 1.00 79.44 71 GLN A O 1
ATOM 506 N N . GLN A 1 72 ? -6.945 9.488 15.838 1.00 82.44 72 GLN A N 1
ATOM 507 C CA . GLN A 1 72 ? -6.174 8.393 15.278 1.00 82.44 72 GLN A CA 1
ATOM 508 C C . GLN A 1 72 ? -7.033 7.619 14.280 1.00 82.44 72 GLN A C 1
ATOM 510 O O . GLN A 1 72 ? -8.160 7.223 14.581 1.00 82.44 72 GLN A O 1
ATOM 515 N N . VAL A 1 73 ? -6.485 7.339 13.102 1.00 84.44 73 VAL A N 1
ATOM 516 C CA . VAL A 1 73 ? -7.086 6.430 12.123 1.00 84.44 73 VAL A CA 1
ATOM 517 C C . VAL A 1 73 ? -6.027 5.428 11.697 1.00 84.44 73 VAL A C 1
ATOM 519 O O . VAL A 1 73 ? -4.932 5.807 11.294 1.00 84.44 73 VAL A O 1
ATOM 522 N N . SER A 1 74 ? -6.330 4.139 11.785 1.00 87.06 74 SER A N 1
ATOM 523 C CA . SER A 1 74 ? -5.439 3.080 11.306 1.00 87.06 74 SER A CA 1
ATOM 524 C C . SER A 1 74 ? -6.204 2.097 10.442 1.00 87.06 74 SER A C 1
ATOM 526 O O . SER A 1 74 ? -7.365 1.808 10.728 1.00 87.06 74 SER A O 1
ATOM 528 N N . GLY A 1 75 ? -5.570 1.552 9.414 1.00 86.69 75 GLY A N 1
ATOM 529 C CA . GLY A 1 75 ? -6.231 0.599 8.542 1.00 86.69 75 GLY A CA 1
ATOM 530 C C . GLY A 1 75 ? -5.327 -0.037 7.504 1.00 86.69 75 GLY A C 1
ATOM 531 O O . GLY A 1 75 ? -4.131 0.240 7.433 1.00 86.69 75 GLY A O 1
ATOM 532 N N . TYR A 1 76 ? -5.942 -0.880 6.682 1.00 89.19 76 TYR A N 1
ATOM 533 C CA . TYR A 1 76 ? -5.305 -1.543 5.555 1.00 89.19 76 TYR A CA 1
ATOM 534 C C . TYR A 1 76 ? -5.992 -1.155 4.250 1.00 89.19 76 TYR A C 1
ATOM 536 O O . TYR A 1 76 ? -7.221 -1.200 4.157 1.00 89.19 76 TYR A O 1
ATOM 544 N N . GLY A 1 77 ? -5.194 -0.794 3.249 1.00 88.75 77 GLY A N 1
ATOM 545 C CA . GLY A 1 77 ? -5.640 -0.642 1.866 1.00 88.75 77 GLY A CA 1
ATOM 546 C C . GLY A 1 77 ? -5.163 -1.826 1.037 1.00 88.75 77 GLY A C 1
ATOM 547 O O . GLY A 1 77 ? -3.968 -2.118 1.021 1.00 88.75 77 GLY A O 1
ATOM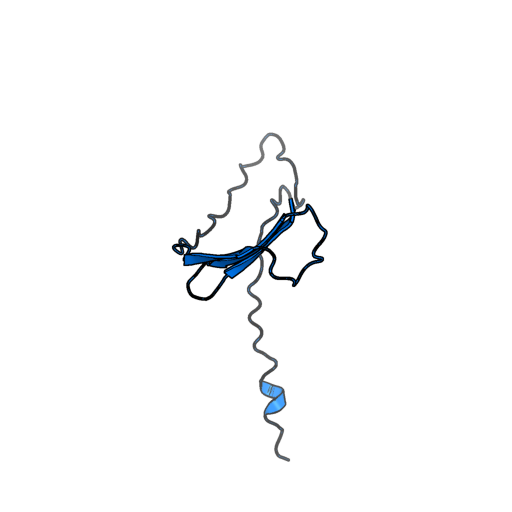 548 N N . ASP A 1 78 ? -6.080 -2.520 0.375 1.00 89.00 78 ASP A N 1
ATOM 549 C CA . ASP A 1 78 ? -5.745 -3.681 -0.451 1.00 89.00 78 ASP A CA 1
ATOM 550 C C . ASP A 1 78 ? -5.161 -3.242 -1.798 1.00 89.00 78 ASP A C 1
ATOM 552 O O . ASP A 1 78 ? -5.814 -2.533 -2.562 1.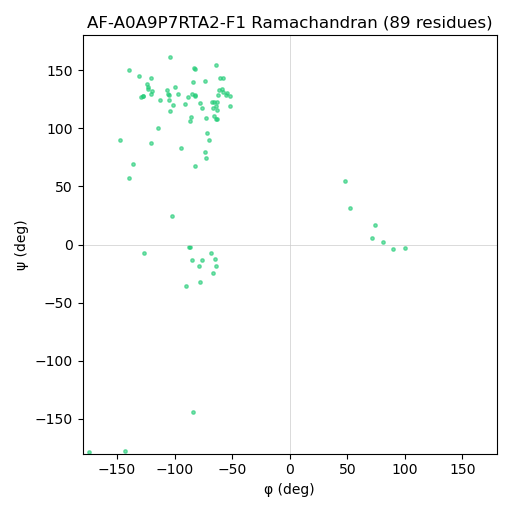00 89.00 78 ASP A O 1
ATOM 556 N N . LEU A 1 79 ? -3.938 -3.684 -2.097 1.00 82.06 79 LEU A N 1
ATOM 557 C CA . LEU A 1 79 ? -3.248 -3.424 -3.365 1.00 82.06 79 LEU A CA 1
ATOM 558 C C . LEU A 1 79 ? -3.558 -4.519 -4.396 1.00 82.06 79 LEU A C 1
ATOM 560 O O . LEU A 1 79 ? -3.697 -4.247 -5.591 1.00 82.06 79 LEU A O 1
ATOM 564 N N . THR A 1 80 ? -3.688 -5.761 -3.919 1.00 83.25 80 THR A N 1
ATOM 565 C CA . THR A 1 80 ? -4.030 -6.955 -4.702 1.00 83.25 80 THR A CA 1
ATOM 566 C C . THR A 1 80 ? -4.933 -7.883 -3.877 1.00 83.25 80 THR A C 1
ATOM 568 O O . THR A 1 80 ? -5.279 -7.574 -2.739 1.00 83.25 80 THR A O 1
ATOM 571 N N . ALA A 1 81 ? -5.300 -9.052 -4.415 1.00 81.19 81 ALA A N 1
ATOM 572 C CA . ALA A 1 81 ? -6.045 -10.065 -3.660 1.00 81.19 81 ALA A CA 1
ATOM 573 C C . ALA A 1 81 ? -5.268 -10.640 -2.456 1.00 81.19 81 ALA A C 1
ATOM 575 O O . ALA A 1 81 ? -5.875 -11.249 -1.577 1.00 81.19 81 ALA A O 1
ATOM 576 N N . THR A 1 82 ? -3.941 -10.479 -2.420 1.00 84.50 82 THR A N 1
ATOM 577 C CA . THR A 1 82 ? -3.066 -11.058 -1.386 1.00 84.50 82 THR A CA 1
ATOM 578 C C . THR A 1 82 ? -2.169 -10.036 -0.693 1.00 84.50 82 THR A C 1
ATOM 580 O O . THR A 1 82 ? -1.493 -10.389 0.269 1.00 84.50 82 THR A O 1
ATOM 583 N N . GLU A 1 83 ? -2.142 -8.787 -1.157 1.00 85.75 83 GLU A N 1
ATOM 584 C CA . GLU A 1 83 ? -1.240 -7.749 -0.656 1.00 85.75 83 GLU A CA 1
ATOM 585 C C . GLU A 1 83 ? -2.023 -6.523 -0.189 1.00 85.75 83 GLU A C 1
ATOM 587 O O . GLU A 1 83 ? -2.940 -6.051 -0.866 1.00 85.75 83 GLU A O 1
ATOM 592 N N . SER A 1 84 ? -1.612 -5.970 0.950 1.00 88.12 84 SER A N 1
ATOM 593 C CA . SER A 1 84 ? -2.199 -4.764 1.531 1.00 88.12 84 SER A CA 1
ATOM 594 C C . SER A 1 84 ? -1.106 -3.867 2.109 1.00 88.12 84 SER A C 1
ATOM 596 O O . SER A 1 84 ? -0.093 -4.355 2.610 1.00 88.12 84 SER A O 1
ATOM 598 N N . ILE A 1 85 ? -1.342 -2.557 2.099 1.00 88.56 85 ILE A N 1
ATOM 599 C CA . ILE A 1 85 ? -0.503 -1.570 2.784 1.00 88.56 85 ILE A CA 1
ATOM 600 C C . ILE A 1 85 ? -1.140 -1.170 4.118 1.00 88.56 85 ILE A C 1
ATOM 602 O O . ILE A 1 85 ? -2.347 -0.930 4.186 1.00 88.56 85 ILE A O 1
ATOM 606 N N . LEU A 1 86 ? -0.332 -1.102 5.178 1.00 87.19 86 LEU A N 1
ATOM 607 C CA . LEU A 1 86 ? -0.738 -0.550 6.471 1.00 87.19 86 LEU A CA 1
ATOM 608 C C . LEU A 1 86 ? -0.623 0.978 6.423 1.00 87.19 86 LEU A C 1
ATOM 610 O O . LEU A 1 86 ? 0.441 1.504 6.099 1.00 87.19 86 LEU A O 1
ATOM 614 N N . CYS A 1 87 ? -1.689 1.683 6.796 1.00 75.06 87 CYS A N 1
ATOM 615 C CA . CYS A 1 87 ? -1.680 3.134 6.958 1.00 75.06 87 CYS A CA 1
ATOM 616 C C . CYS A 1 87 ? -2.124 3.517 8.371 1.00 75.06 87 CYS A C 1
ATOM 618 O O . CYS A 1 87 ? -3.132 3.015 8.875 1.00 75.06 87 CYS A O 1
ATOM 620 N N . VAL A 1 88 ? -1.378 4.430 8.993 1.00 81.12 88 VAL A N 1
ATOM 621 C CA . VAL A 1 88 ? -1.737 5.073 10.258 1.00 81.12 88 VAL A CA 1
ATOM 622 C C . VAL A 1 88 ? -1.649 6.578 10.054 1.00 81.12 88 VAL A C 1
ATOM 624 O O . VAL A 1 88 ? -0.645 7.087 9.564 1.00 81.12 88 VAL A O 1
ATOM 627 N N . THR A 1 89 ? -2.710 7.291 10.408 1.00 74.25 89 THR A N 1
ATOM 628 C CA . THR A 1 89 ? -2.778 8.751 10.375 1.00 74.25 89 THR A CA 1
ATOM 629 C C . THR A 1 89 ? -3.133 9.267 11.762 1.00 74.25 89 THR A C 1
ATOM 631 O O . THR A 1 89 ? -4.022 8.730 12.426 1.00 74.25 89 THR A O 1
ATOM 634 N N . LEU A 1 90 ? -2.419 10.310 12.175 1.00 75.69 90 LEU A N 1
ATOM 635 C CA . LEU A 1 90 ? -2.658 11.090 13.383 1.00 75.69 90 LEU A CA 1
ATOM 636 C C . LEU A 1 90 ? -2.900 12.535 12.930 1.00 75.69 90 LEU A C 1
ATOM 638 O O . LEU A 1 90 ? -2.118 13.039 12.119 1.00 75.69 90 LEU A O 1
ATOM 642 N N . TRP A 1 91 ? -3.982 13.158 13.394 1.00 67.38 91 TRP A N 1
ATOM 643 C CA . TRP A 1 91 ? -4.348 14.550 13.102 1.00 67.38 91 TRP A CA 1
ATOM 644 C C . TRP A 1 91 ? -4.743 15.287 14.378 1.00 67.38 91 TRP A C 1
ATOM 646 O O . TRP A 1 91 ? -5.420 14.663 15.233 1.00 67.38 91 TRP A O 1
#

Solvent-accessible surface area (backbone atoms only — not comparable to full-atom values): 6335 Å² total; per-residue (Å²): 137,82,80,68,76,78,72,72,73,75,82,74,76,82,90,80,81,81,81,77,86,63,58,63,37,98,86,32,78,72,44,77,83,56,96,88,57,80,80,83,78,77,76,84,77,81,77,80,85,52,74,57,56,63,77,50,75,37,69,64,73,70,84,59,90,84,52,90,92,52,51,41,39,38,33,38,41,26,53,34,102,87,44,65,48,83,47,76,50,78,89

Foldseek 3Di:
DPDDPVVVPPPDDPPPDDDPPFDADPNDTNDDDDPPDDPDDDDPPPPPPADKDDWAKDWPPVPDDDDPPKIKMWTWTGPHPPDIDTDIDID

Mean predicted aligned error: 17.04 Å

Secondary structure (DSSP, 8-state):
----GGGGGGS----------S-EETTEETPPPPTTPPPPPPP------PPP--EEEEES-SSS---TT--EEEEEEESSSS-EEEEEEE-

Organism: NCBI:txid181124

Sequence (91 aa):
MLLSPIYLSLLSIPLSAVGQEFLVVDGIIGGVPRTGSPPAEPQPLKVAATTPGALRVVQNSGVCETTPGVQQVSGYGDLTATESILCVTLW

Radius of gyration: 23.74 Å; Cα contacts (8 Å, |Δi|>4): 90; chains: 1; bou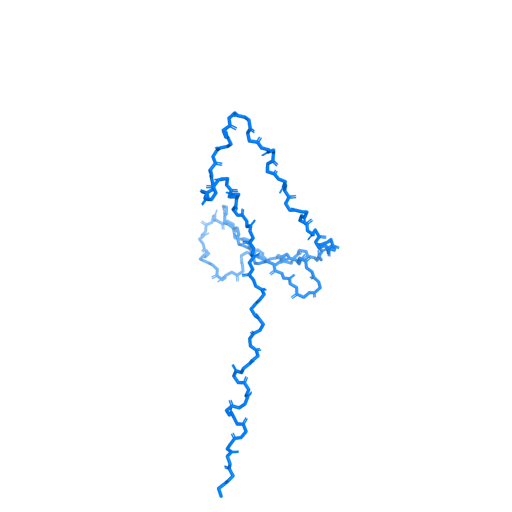nding box: 39×61×52 Å